Protein AF-A0A9P8BZC4-F1 (afdb_monomer_lite)

Structure (mmCIF, N/CA/C/O backbone):
data_AF-A0A9P8BZC4-F1
#
_entry.id   AF-A0A9P8BZC4-F1
#
loop_
_atom_site.group_PDB
_atom_site.id
_atom_site.type_symbol
_atom_site.label_atom_id
_atom_site.label_alt_id
_atom_site.label_comp_id
_atom_site.label_asym_id
_atom_site.label_entity_id
_atom_site.label_seq_id
_atom_site.pdbx_PDB_ins_code
_atom_site.Cartn_x
_atom_site.Cartn_y
_atom_site.Cartn_z
_atom_site.occupancy
_atom_site.B_iso_or_equiv
_atom_site.auth_seq_id
_atom_site.auth_comp_id
_atom_site.auth_asym_id
_atom_site.auth_atom_id
_atom_site.pdbx_PDB_model_num
ATOM 1 N N . LEU A 1 1 ? -25.451 2.284 -2.303 1.00 43.00 1 LEU A N 1
ATOM 2 C CA . LEU A 1 1 ? -24.173 1.862 -1.691 1.00 43.00 1 LEU A CA 1
ATOM 3 C C . LEU A 1 1 ? -23.951 0.424 -2.128 1.00 43.00 1 LEU A C 1
ATOM 5 O O . LEU A 1 1 ? -24.433 -0.474 -1.454 1.00 43.00 1 LEU A O 1
ATOM 9 N N . GLU A 1 2 ? -23.349 0.210 -3.300 1.00 38.28 2 GLU A N 1
ATOM 10 C CA . GLU A 1 2 ? -22.999 -1.143 -3.752 1.00 38.28 2 GLU A CA 1
ATOM 11 C C . GLU A 1 2 ? -21.621 -1.490 -3.193 1.00 38.28 2 GLU A C 1
ATOM 13 O O . GLU A 1 2 ? -20.622 -0.834 -3.477 1.00 38.28 2 GLU A O 1
ATOM 18 N N . VAL A 1 3 ? -21.610 -2.482 -2.309 1.00 51.62 3 VAL A N 1
ATOM 19 C CA . VAL A 1 3 ? -20.414 -3.044 -1.666 1.00 51.62 3 VAL A CA 1
ATOM 20 C C . VAL A 1 3 ? -19.814 -4.155 -2.549 1.00 51.62 3 VAL A C 1
ATOM 22 O O . VAL A 1 3 ? -18.813 -4.763 -2.183 1.00 51.62 3 VAL A O 1
ATOM 25 N N . ASP A 1 4 ? -20.391 -4.392 -3.730 1.00 50.25 4 ASP A N 1
ATOM 26 C CA . ASP A 1 4 ? -20.122 -5.560 -4.575 1.00 50.25 4 ASP A CA 1
ATOM 27 C C . ASP A 1 4 ? -18.703 -5.594 -5.167 1.00 50.25 4 ASP A C 1
ATOM 29 O O . ASP A 1 4 ? -18.172 -6.673 -5.418 1.00 50.25 4 ASP A O 1
ATOM 33 N N . ASP A 1 5 ? -18.030 -4.444 -5.282 1.00 54.56 5 ASP A N 1
ATOM 34 C CA . ASP A 1 5 ? -16.631 -4.376 -5.736 1.00 54.56 5 ASP A CA 1
ATOM 35 C C . ASP A 1 5 ? -15.599 -4.658 -4.628 1.00 54.56 5 ASP A C 1
ATOM 37 O O . ASP A 1 5 ? -14.392 -4.719 -4.879 1.00 54.56 5 ASP A O 1
ATOM 41 N N . VAL A 1 6 ? -16.033 -4.828 -3.375 1.00 61.38 6 VAL A N 1
ATOM 42 C CA . VAL A 1 6 ? -15.134 -5.152 -2.264 1.00 61.38 6 VAL A CA 1
ATOM 43 C C . VAL A 1 6 ? -15.095 -6.662 -2.093 1.00 61.38 6 VAL A C 1
ATOM 45 O O . VAL A 1 6 ? -16.069 -7.280 -1.666 1.00 61.38 6 VAL A O 1
ATOM 48 N N . LYS A 1 7 ? -13.931 -7.272 -2.351 1.00 72.81 7 LYS A N 1
ATOM 49 C CA . LYS A 1 7 ? -13.713 -8.698 -2.065 1.00 72.81 7 LYS A CA 1
ATOM 50 C C . LYS A 1 7 ? -14.179 -9.007 -0.640 1.00 72.81 7 LYS A C 1
ATOM 52 O O . LYS A 1 7 ? -13.721 -8.373 0.313 1.00 72.81 7 LYS A O 1
ATOM 57 N N . HIS A 1 8 ? -15.040 -10.014 -0.482 1.00 76.25 8 HIS A N 1
ATOM 58 C CA . HIS A 1 8 ? -15.588 -10.412 0.824 1.00 76.25 8 HIS A CA 1
ATOM 59 C C . HIS A 1 8 ? -14.500 -10.639 1.889 1.00 76.25 8 HIS A C 1
ATOM 61 O O . HIS A 1 8 ? -14.710 -10.361 3.070 1.00 76.25 8 HIS A O 1
ATOM 67 N N . SER A 1 9 ? -13.313 -11.093 1.474 1.00 79.19 9 SER A N 1
ATOM 68 C CA . SER A 1 9 ? -12.156 -11.254 2.355 1.00 79.19 9 SER A CA 1
ATOM 69 C C . SER A 1 9 ? -11.677 -9.927 2.959 1.00 79.19 9 SER A C 1
ATOM 71 O O . SER A 1 9 ? -11.405 -9.872 4.157 1.00 79.19 9 SER A O 1
ATOM 73 N N . THR A 1 10 ? -11.643 -8.8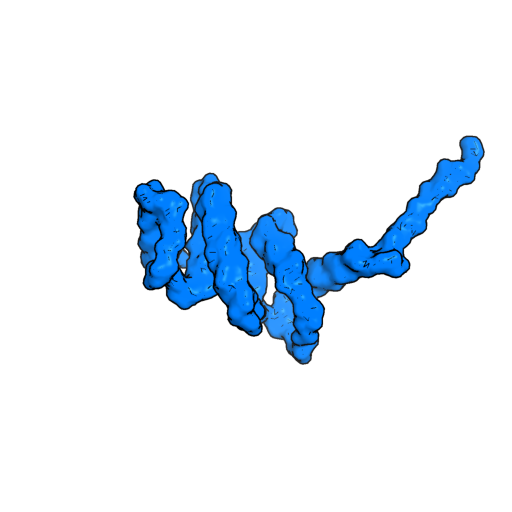50 2.170 1.00 84.88 10 THR A N 1
ATOM 74 C CA . THR A 1 10 ? -11.198 -7.512 2.587 1.00 84.88 10 THR A CA 1
ATOM 75 C C . THR A 1 10 ? -12.171 -6.907 3.593 1.00 84.88 10 THR A C 1
ATOM 77 O O . THR A 1 10 ? -11.758 -6.385 4.630 1.00 84.88 10 THR A O 1
ATOM 80 N N . PHE A 1 11 ? -13.475 -7.048 3.338 1.00 85.25 11 PHE A N 1
ATOM 81 C CA . PHE A 1 11 ? -14.504 -6.604 4.278 1.00 85.25 11 PHE A CA 1
ATOM 82 C C . PHE A 1 11 ? -14.442 -7.384 5.601 1.00 85.25 11 PHE A C 1
ATOM 84 O O . PHE A 1 11 ? -14.555 -6.801 6.678 1.00 85.25 11 PHE A O 1
ATOM 91 N N . GLY A 1 12 ? -14.167 -8.692 5.550 1.00 85.62 12 GLY A N 1
ATOM 92 C CA . GLY A 1 12 ? -13.953 -9.502 6.751 1.00 85.62 12 GLY A CA 1
ATOM 93 C C . GLY A 1 12 ? -12.778 -9.018 7.612 1.00 85.62 12 GLY A C 1
ATOM 94 O O . GLY A 1 12 ? -12.870 -9.020 8.842 1.00 85.62 12 GLY A O 1
ATOM 95 N N . VAL A 1 13 ? -11.688 -8.558 6.988 1.00 86.25 13 VAL A N 1
ATOM 96 C CA . VAL A 1 13 ? -10.547 -7.953 7.698 1.00 86.25 13 VAL A CA 1
ATOM 97 C C . VAL A 1 13 ? -10.937 -6.617 8.329 1.00 86.25 13 VAL A C 1
ATOM 99 O O . VAL A 1 13 ? -10.590 -6.383 9.486 1.00 86.25 13 VAL A O 1
ATOM 102 N N . PHE A 1 14 ? -11.698 -5.783 7.615 1.00 87.75 14 PHE A N 1
ATOM 103 C CA . PHE A 1 14 ? -12.218 -4.516 8.134 1.00 87.75 14 PHE A CA 1
ATOM 104 C C . PHE A 1 14 ? -13.074 -4.719 9.389 1.00 87.75 14 PHE A C 1
ATOM 106 O O . PHE A 1 14 ? -12.797 -4.124 10.430 1.00 87.75 14 PHE A O 1
ATOM 113 N N . VAL A 1 15 ? -14.058 -5.623 9.329 1.00 87.88 15 VAL A N 1
ATOM 114 C CA . VAL A 1 15 ? -14.922 -5.939 10.476 1.00 87.88 15 VAL A CA 1
ATOM 115 C C . VAL A 1 15 ? -14.102 -6.491 11.637 1.00 87.88 15 VAL A C 1
ATOM 117 O O . VAL A 1 15 ? -14.262 -6.045 12.768 1.00 87.88 15 VAL A O 1
ATOM 120 N N . ASN A 1 16 ? -13.178 -7.419 11.378 1.00 87.44 16 ASN A N 1
ATOM 121 C CA . ASN A 1 16 ? -12.302 -7.940 12.423 1.00 87.44 16 ASN A CA 1
ATOM 122 C C . ASN A 1 16 ? -11.493 -6.823 13.094 1.00 87.44 16 ASN A C 1
ATOM 124 O O . ASN A 1 16 ? -11.411 -6.788 14.318 1.00 87.44 16 ASN A O 1
ATOM 128 N N . TRP A 1 17 ? -10.925 -5.911 12.303 1.00 90.88 17 TRP A N 1
ATOM 129 C CA . TRP A 1 17 ? -10.177 -4.776 12.826 1.00 90.88 17 TRP A CA 1
ATOM 130 C C . TRP A 1 17 ? -11.053 -3.833 13.657 1.00 90.88 17 TRP A C 1
ATOM 132 O O . TRP A 1 17 ? -10.583 -3.364 14.684 1.00 90.88 17 TRP A O 1
ATOM 142 N N . LEU A 1 18 ? -12.324 -3.603 13.306 1.00 87.81 18 LEU A N 1
ATOM 143 C CA . LEU A 1 18 ? -13.216 -2.789 14.146 1.00 87.81 18 LEU A CA 1
ATOM 144 C C . LEU A 1 18 ? -13.300 -3.332 15.579 1.00 87.81 18 LEU A C 1
ATOM 146 O O . LEU A 1 18 ? -13.244 -2.556 16.533 1.00 87.81 18 LEU A O 1
ATOM 150 N N . TYR A 1 19 ? -13.361 -4.656 15.729 1.00 89.25 19 TYR A N 1
ATOM 151 C CA . TYR A 1 19 ? -13.448 -5.305 17.036 1.00 89.25 19 TYR A CA 1
ATOM 152 C C . TYR A 1 19 ? -12.104 -5.438 17.757 1.00 89.25 19 TYR A C 1
ATOM 154 O O . TYR A 1 19 ? -12.058 -5.313 18.978 1.00 89.25 19 TYR A O 1
ATOM 162 N N . THR A 1 20 ? -11.014 -5.720 17.041 1.00 89.06 20 THR A N 1
ATOM 163 C CA . THR A 1 20 ? -9.715 -6.029 17.667 1.00 89.06 20 THR A CA 1
ATOM 164 C C . THR A 1 20 ? -8.732 -4.866 17.655 1.00 89.06 20 THR A C 1
ATOM 166 O O . THR A 1 20 ? -7.717 -4.923 18.343 1.00 89.06 20 THR A O 1
ATOM 169 N N . GLN A 1 21 ? -8.986 -3.851 16.828 1.00 89.44 21 GLN A N 1
ATOM 170 C CA . GLN A 1 21 ? -8.051 -2.784 16.463 1.00 89.44 21 GLN A CA 1
ATOM 171 C C . GLN A 1 21 ? -6.703 -3.316 15.938 1.00 89.44 21 GLN A C 1
ATOM 173 O O . GLN A 1 21 ? -5.679 -2.636 15.991 1.00 89.44 21 GLN A O 1
ATOM 178 N N . GLN A 1 22 ? -6.686 -4.549 15.416 1.00 85.00 22 GLN A N 1
ATOM 179 C CA . GLN A 1 22 ? -5.484 -5.236 14.946 1.00 85.00 22 GLN A CA 1
ATOM 180 C C . GLN A 1 22 ? -5.734 -5.975 13.630 1.00 85.00 22 GLN A C 1
ATOM 182 O O . GLN A 1 22 ? -6.716 -6.709 13.483 1.00 85.00 22 GLN A O 1
ATOM 187 N N . ILE A 1 23 ? -4.797 -5.838 12.687 1.00 83.56 23 ILE A N 1
ATOM 188 C CA . ILE A 1 23 ? -4.749 -6.674 11.484 1.00 83.56 23 ILE A CA 1
ATOM 189 C C . ILE A 1 23 ? -4.059 -7.989 11.858 1.00 83.56 23 ILE A C 1
ATOM 191 O O . ILE A 1 23 ? -2.860 -8.027 12.130 1.00 83.56 23 ILE A O 1
ATOM 195 N N . VAL A 1 24 ? -4.834 -9.073 11.915 1.00 78.44 24 VAL A N 1
ATOM 196 C CA . VAL A 1 24 ? -4.344 -10.388 12.349 1.00 78.44 24 VAL A CA 1
ATOM 197 C C . VAL A 1 24 ? -3.628 -11.092 11.194 1.00 78.44 24 VAL A C 1
ATOM 199 O O . VAL A 1 24 ? -4.232 -11.382 10.156 1.00 78.44 24 VAL A O 1
ATOM 202 N N . ALA A 1 25 ? -2.343 -11.402 11.393 1.00 62.16 25 ALA A N 1
ATOM 203 C CA . ALA A 1 25 ? -1.551 -12.203 10.463 1.00 62.16 25 ALA A CA 1
ATOM 204 C C . ALA A 1 25 ? -2.210 -13.582 10.266 1.00 62.16 25 ALA A C 1
ATOM 206 O O . ALA A 1 25 ? -2.535 -14.262 11.235 1.00 62.16 25 ALA A O 1
ATOM 207 N N . GLY A 1 26 ? -2.464 -13.968 9.013 1.00 63.69 26 GLY A N 1
ATOM 208 C CA . GLY A 1 26 ? -3.193 -15.193 8.654 1.00 63.69 26 GLY A CA 1
ATOM 209 C C . GLY A 1 26 ? -4.618 -14.966 8.133 1.00 63.69 26 GLY A C 1
ATOM 210 O O . GLY A 1 26 ? -5.101 -15.778 7.351 1.00 63.69 26 GLY A O 1
ATOM 211 N N . LYS A 1 27 ? -5.267 -13.836 8.462 1.00 64.88 27 LYS A N 1
ATOM 212 C CA . LYS A 1 27 ? -6.510 -13.402 7.780 1.00 64.88 27 LYS A CA 1
ATOM 213 C C . LYS A 1 27 ? -6.240 -12.615 6.496 1.00 64.88 27 LYS A C 1
ATOM 215 O O . LYS A 1 27 ? -7.138 -12.438 5.678 1.00 64.88 27 LYS A O 1
ATOM 220 N N . VAL A 1 28 ? -5.000 -12.159 6.317 1.00 69.31 28 VAL A N 1
ATOM 221 C CA . VAL A 1 28 ? -4.568 -11.404 5.143 1.00 69.31 28 VAL A CA 1
ATOM 222 C C . VAL A 1 28 ? -3.590 -12.233 4.318 1.00 69.31 28 VAL A C 1
ATOM 224 O O . VAL A 1 28 ? -2.471 -12.501 4.744 1.00 69.31 28 VAL A O 1
ATOM 227 N N . SER A 1 29 ? -4.021 -12.636 3.126 1.00 67.81 29 SER A N 1
ATOM 228 C CA . SER A 1 29 ? -3.300 -13.517 2.195 1.00 67.81 29 SER A CA 1
ATOM 229 C C . SER A 1 29 ? -2.180 -12.835 1.390 1.00 67.81 29 SER A C 1
ATOM 231 O O . SER A 1 29 ? -1.869 -13.270 0.285 1.00 67.81 29 SER A O 1
ATOM 233 N N . GLY A 1 30 ? -1.580 -11.761 1.910 1.00 74.38 30 GLY A N 1
ATOM 234 C CA . GLY A 1 30 ? -0.448 -11.074 1.280 1.00 74.38 30 GLY A CA 1
ATOM 235 C C . GLY A 1 30 ? -0.684 -9.597 0.955 1.00 74.38 30 GLY A C 1
ATOM 236 O O . GLY A 1 30 ? -1.660 -8.980 1.379 1.00 74.38 30 GLY A O 1
ATOM 237 N N . ARG A 1 31 ? 0.258 -9.020 0.202 1.00 76.56 31 ARG A N 1
ATOM 238 C CA . ARG A 1 31 ? 0.384 -7.571 -0.044 1.00 76.56 31 ARG A CA 1
ATOM 239 C C . ARG A 1 31 ? -0.810 -6.971 -0.784 1.00 76.56 31 ARG A C 1
ATOM 241 O O . ARG A 1 31 ? -1.287 -5.915 -0.389 1.00 76.56 31 ARG A O 1
ATOM 248 N N . SER A 1 32 ? -1.305 -7.647 -1.822 1.00 77.00 32 SER A N 1
ATOM 249 C CA . SER A 1 32 ? -2.487 -7.207 -2.580 1.00 77.00 32 SER A CA 1
ATOM 250 C C . SER A 1 32 ? -3.710 -7.075 -1.679 1.00 77.00 32 SER A C 1
ATOM 252 O O . SER A 1 32 ? -4.420 -6.082 -1.744 1.00 77.00 32 SER A O 1
ATOM 254 N N . HIS A 1 33 ? -3.898 -8.019 -0.759 1.00 82.75 33 HIS A N 1
ATOM 255 C CA . HIS A 1 33 ? -5.003 -7.976 0.188 1.00 82.75 33 HIS A CA 1
ATOM 256 C C . HIS A 1 33 ? -4.832 -6.844 1.223 1.00 82.75 33 HIS A C 1
ATOM 258 O O . HIS A 1 33 ? -5.814 -6.205 1.581 1.00 82.75 33 HIS A O 1
ATOM 264 N N . LEU A 1 34 ? -3.605 -6.516 1.655 1.00 85.75 34 LEU A N 1
ATOM 265 C CA . LEU A 1 34 ? -3.363 -5.323 2.485 1.00 85.75 34 LEU A CA 1
ATOM 266 C C . LEU A 1 34 ? -3.600 -4.006 1.732 1.00 85.75 34 LEU A C 1
ATOM 268 O O . LEU A 1 34 ? -4.097 -3.057 2.332 1.00 85.75 34 LEU A O 1
ATOM 272 N N . MET A 1 35 ? -3.269 -3.945 0.440 1.00 84.25 35 MET A N 1
ATOM 273 C CA . MET A 1 35 ? -3.592 -2.792 -0.408 1.00 84.25 35 MET A CA 1
ATOM 274 C C . MET A 1 35 ? -5.106 -2.632 -0.558 1.00 84.25 35 MET A C 1
ATOM 276 O O . MET A 1 35 ? -5.611 -1.529 -0.376 1.00 84.25 35 MET A O 1
ATOM 280 N N . ASP A 1 36 ? -5.838 -3.728 -0.776 1.00 86.06 36 ASP A N 1
ATOM 281 C CA . ASP A 1 36 ? -7.304 -3.711 -0.807 1.00 86.06 36 ASP A CA 1
ATOM 282 C C . ASP A 1 36 ? -7.880 -3.190 0.529 1.00 86.06 36 ASP A C 1
ATOM 284 O O . ASP A 1 36 ? -8.809 -2.385 0.531 1.00 86.06 36 ASP A O 1
ATOM 288 N N . VAL A 1 37 ? -7.310 -3.597 1.674 1.00 88.62 37 VAL A N 1
ATOM 289 C CA . VAL A 1 37 ? -7.710 -3.098 3.008 1.00 88.62 37 VAL A CA 1
ATOM 290 C C . VAL A 1 37 ? -7.403 -1.610 3.166 1.00 88.62 37 VAL A C 1
ATOM 292 O O . VAL A 1 37 ? -8.227 -0.878 3.711 1.00 88.62 37 VAL A O 1
ATOM 295 N N . TRP A 1 38 ? -6.247 -1.148 2.684 1.00 89.94 38 TRP A N 1
ATOM 296 C CA . TRP A 1 38 ? -5.890 0.270 2.711 1.00 89.94 38 TRP A CA 1
ATOM 297 C C . TRP A 1 38 ? -6.862 1.108 1.871 1.00 89.94 38 TRP A C 1
ATOM 299 O O . TRP A 1 38 ? -7.373 2.113 2.358 1.00 89.94 38 TRP A O 1
ATOM 309 N N . LEU A 1 39 ? -7.173 0.668 0.645 1.00 86.25 39 LEU A N 1
ATOM 310 C CA . LEU A 1 39 ? -8.126 1.341 -0.247 1.00 86.25 39 LEU A CA 1
ATOM 311 C C . LEU A 1 39 ? -9.536 1.366 0.351 1.00 86.25 39 LEU A C 1
ATOM 313 O O . LEU A 1 39 ? -10.239 2.370 0.261 1.00 86.25 39 LEU A O 1
ATOM 317 N N . LEU A 1 40 ? -9.950 0.279 1.005 1.00 87.88 40 LEU A N 1
ATOM 318 C CA . LEU A 1 40 ? -11.221 0.229 1.720 1.00 87.88 40 LEU A CA 1
ATOM 319 C C . LEU A 1 40 ? -11.251 1.238 2.877 1.00 87.88 40 LEU A C 1
ATOM 321 O O . LEU A 1 40 ? -12.235 1.953 3.049 1.00 87.88 40 LEU A O 1
ATOM 325 N N . ALA A 1 41 ? -10.167 1.323 3.648 1.00 88.19 41 ALA A N 1
ATOM 326 C CA . ALA A 1 41 ? -10.037 2.277 4.743 1.00 88.19 41 ALA A CA 1
ATOM 327 C C . ALA A 1 41 ? -10.060 3.733 4.257 1.00 88.19 41 ALA A C 1
ATOM 329 O O . ALA A 1 41 ? -10.650 4.576 4.929 1.00 88.19 41 ALA A O 1
ATOM 330 N N . ASP A 1 42 ? -9.476 4.014 3.090 1.00 86.94 42 ASP A N 1
ATOM 331 C CA . ASP A 1 42 ? -9.545 5.325 2.435 1.00 86.94 42 ASP A CA 1
ATOM 332 C C . ASP A 1 42 ? -10.990 5.699 2.080 1.00 86.94 42 ASP A C 1
ATOM 334 O O . ASP A 1 42 ? -11.485 6.751 2.482 1.00 86.94 42 ASP A O 1
ATOM 338 N N . ARG A 1 43 ? -11.721 4.776 1.436 1.00 84.75 43 ARG A N 1
ATOM 339 C CA . ARG A 1 43 ? -13.138 4.964 1.070 1.00 84.75 43 ARG A CA 1
ATOM 340 C C . ARG A 1 43 ? -14.037 5.242 2.275 1.00 84.75 43 ARG A C 1
ATOM 342 O O . ARG A 1 43 ? -14.972 6.030 2.169 1.00 84.75 43 ARG A O 1
ATOM 349 N N . PHE A 1 44 ? -13.767 4.599 3.411 1.00 85.69 44 PHE A N 1
ATOM 350 C CA . PHE A 1 44 ? -14.515 4.805 4.655 1.00 85.69 44 PHE A CA 1
ATOM 351 C C . PHE A 1 44 ? -13.942 5.910 5.551 1.00 85.69 44 PHE A C 1
ATOM 353 O O . PHE A 1 44 ? -14.465 6.119 6.644 1.00 85.69 44 PHE A O 1
ATOM 360 N N . MET A 1 45 ? -12.895 6.616 5.110 1.00 87.56 45 MET A N 1
ATOM 361 C CA . MET A 1 45 ? -12.219 7.663 5.879 1.00 87.56 45 MET A CA 1
ATOM 362 C C . MET A 1 45 ? -11.799 7.183 7.277 1.00 87.56 45 MET A C 1
ATOM 364 O O . MET A 1 45 ? -12.119 7.806 8.290 1.00 87.56 45 MET A O 1
ATOM 368 N N . VAL A 1 46 ? -11.076 6.058 7.341 1.00 91.00 46 VAL A N 1
ATOM 369 C CA . VAL A 1 46 ? -10.575 5.452 8.588 1.00 91.00 46 VAL A CA 1
ATOM 370 C C . VAL A 1 46 ? -9.036 5.500 8.633 1.00 91.00 46 VAL A C 1
ATOM 372 O O . VAL A 1 46 ? -8.374 4.496 8.343 1.00 91.00 46 VAL A O 1
ATOM 375 N N . PRO A 1 47 ? -8.427 6.637 9.039 1.00 88.38 47 PRO A N 1
ATOM 376 C CA . PRO A 1 47 ? -6.972 6.819 9.001 1.00 88.38 47 PRO A CA 1
ATOM 377 C C . PRO A 1 47 ? -6.186 5.819 9.855 1.00 88.38 47 PRO A C 1
ATOM 379 O O . PRO A 1 47 ? -5.089 5.397 9.496 1.00 88.38 47 PRO A O 1
ATOM 382 N N . SER A 1 48 ? -6.737 5.398 10.996 1.00 90.81 48 SER A N 1
ATOM 383 C CA . SER A 1 48 ? -6.082 4.426 11.879 1.00 90.81 48 SER A CA 1
ATOM 384 C C . SER A 1 48 ? -5.926 3.053 11.222 1.00 90.81 48 SER A C 1
ATOM 386 O O . SER A 1 48 ? -4.903 2.395 11.419 1.00 90.81 48 SER A O 1
ATOM 388 N N . LEU A 1 49 ? -6.885 2.644 10.387 1.00 89.44 49 LEU A N 1
ATOM 389 C CA . LEU A 1 49 ? -6.788 1.407 9.619 1.00 89.44 49 LEU A CA 1
ATOM 390 C C . LEU A 1 49 ? -5.830 1.548 8.430 1.00 89.44 49 LEU A C 1
ATOM 392 O O . LEU A 1 49 ? -5.057 0.625 8.180 1.00 89.44 49 LEU A O 1
ATOM 396 N N . GLN A 1 50 ? -5.813 2.697 7.746 1.00 89.75 50 GLN A N 1
ATOM 397 C CA . GLN A 1 50 ? -4.805 2.982 6.714 1.00 89.75 50 GLN A CA 1
ATOM 398 C C . GLN A 1 50 ? -3.386 2.837 7.283 1.00 89.75 50 GLN A C 1
ATOM 400 O O . GLN A 1 50 ? -2.549 2.138 6.711 1.00 89.75 50 GLN A O 1
ATOM 405 N N . ASN A 1 51 ? -3.139 3.416 8.460 1.00 89.31 51 ASN A N 1
ATOM 406 C CA . ASN A 1 51 ? -1.854 3.304 9.148 1.00 89.31 51 ASN A CA 1
ATOM 407 C C . ASN A 1 51 ? -1.540 1.858 9.554 1.00 89.31 51 ASN A C 1
ATOM 409 O O . ASN A 1 51 ? -0.422 1.389 9.347 1.00 89.31 51 ASN A O 1
ATOM 413 N N . ALA A 1 52 ? -2.519 1.116 10.082 1.00 89.50 52 ALA A N 1
ATOM 414 C CA . ALA A 1 52 ? -2.331 -0.292 10.428 1.00 89.50 52 ALA A CA 1
ATOM 415 C C . ALA A 1 52 ? -2.002 -1.159 9.197 1.00 89.50 52 ALA A C 1
ATOM 417 O O . ALA A 1 52 ? -1.159 -2.060 9.279 1.00 89.50 52 ALA A O 1
ATOM 418 N N . ALA A 1 53 ? -2.632 -0.877 8.052 1.00 89.69 53 ALA A N 1
ATOM 419 C CA . ALA A 1 53 ? -2.356 -1.550 6.788 1.00 89.69 53 ALA A CA 1
ATOM 420 C C . ALA A 1 53 ? -0.942 -1.235 6.277 1.00 89.69 53 ALA A C 1
ATOM 422 O O . ALA A 1 53 ? -0.235 -2.163 5.890 1.00 89.69 53 ALA A O 1
ATOM 423 N N . LEU A 1 54 ? -0.489 0.022 6.365 1.00 87.00 54 LEU A N 1
ATOM 424 C CA . LEU A 1 54 ? 0.885 0.415 6.023 1.00 87.00 54 LEU A CA 1
ATOM 425 C C . LEU A 1 54 ? 1.925 -0.266 6.919 1.00 87.00 54 LEU A C 1
ATOM 427 O O . LEU A 1 54 ? 2.875 -0.848 6.409 1.00 87.00 54 LEU A O 1
ATOM 431 N N . VAL A 1 55 ? 1.719 -0.287 8.240 1.00 87.19 55 VAL A N 1
ATOM 432 C CA . VAL A 1 55 ? 2.612 -1.000 9.176 1.00 87.19 55 VAL A CA 1
ATOM 433 C C . VAL A 1 55 ? 2.679 -2.494 8.848 1.00 87.19 55 VAL A C 1
ATOM 435 O O . VAL A 1 55 ? 3.732 -3.122 8.949 1.00 87.19 55 VAL A O 1
ATOM 438 N N . SER A 1 56 ? 1.554 -3.084 8.447 1.00 86.00 56 SER A N 1
ATOM 439 C CA . SER A 1 56 ? 1.508 -4.492 8.047 1.00 86.00 56 SER A CA 1
ATOM 440 C C . SER A 1 56 ? 2.197 -4.730 6.700 1.00 86.00 56 SER A C 1
ATOM 442 O O . SER A 1 56 ? 2.856 -5.755 6.537 1.00 86.00 56 SER A O 1
ATOM 444 N N . LEU A 1 57 ? 2.081 -3.791 5.753 1.00 83.31 57 LEU A N 1
ATOM 445 C CA . LEU A 1 57 ? 2.783 -3.829 4.468 1.00 83.31 57 LEU A CA 1
ATOM 446 C C . LEU A 1 57 ? 4.294 -3.757 4.677 1.00 83.31 57 LEU A C 1
ATOM 448 O O . LEU A 1 57 ? 5.013 -4.581 4.121 1.00 83.31 57 LEU A O 1
ATOM 452 N N . ASP A 1 58 ? 4.757 -2.851 5.534 1.00 81.00 58 ASP A N 1
ATOM 453 C CA . ASP A 1 58 ? 6.172 -2.664 5.858 1.00 81.00 58 ASP A CA 1
ATOM 454 C C . ASP A 1 58 ? 6.821 -3.951 6.392 1.00 81.00 58 ASP A C 1
ATOM 456 O O . ASP A 1 58 ? 7.874 -4.388 5.921 1.00 81.00 58 ASP A O 1
ATOM 460 N N . ARG A 1 59 ? 6.110 -4.647 7.290 1.00 79.12 59 ARG A N 1
ATOM 461 C CA . ARG A 1 59 ? 6.522 -5.955 7.825 1.00 79.12 59 ARG A CA 1
ATOM 462 C C . ARG A 1 59 ? 6.601 -7.055 6.763 1.00 79.12 59 ARG A C 1
ATOM 464 O O . ARG A 1 59 ? 7.366 -8.000 6.934 1.00 79.12 59 ARG A O 1
ATOM 471 N N . LEU A 1 60 ? 5.805 -6.975 5.693 1.00 74.38 60 LEU A N 1
ATOM 472 C CA . LEU A 1 60 ? 5.874 -7.929 4.579 1.00 74.38 60 LEU A CA 1
ATOM 473 C C . LEU A 1 60 ? 6.976 -7.569 3.576 1.00 74.38 60 LEU A C 1
ATOM 475 O O . LEU A 1 60 ? 7.598 -8.465 3.009 1.00 74.38 60 LEU A O 1
ATOM 479 N N . LEU A 1 61 ? 7.241 -6.278 3.366 1.00 67.69 61 LEU A N 1
ATOM 480 C CA . LEU A 1 61 ? 8.263 -5.794 2.432 1.00 67.69 61 LEU A CA 1
ATOM 481 C C . LEU A 1 61 ? 9.695 -6.063 2.913 1.00 67.69 61 LEU A C 1
ATOM 483 O O . LEU A 1 61 ? 10.621 -6.058 2.105 1.00 67.69 61 LEU A O 1
ATOM 487 N N . THR A 1 62 ? 9.888 -6.398 4.192 1.00 62.53 62 THR A N 1
ATOM 488 C CA . THR A 1 62 ? 11.190 -6.840 4.721 1.00 62.53 62 THR A CA 1
ATOM 489 C C . THR A 1 62 ? 11.708 -8.119 4.029 1.00 62.53 62 THR A C 1
ATOM 491 O O . THR A 1 62 ? 12.909 -8.387 4.044 1.00 62.53 62 THR A O 1
ATOM 494 N N . TYR A 1 63 ? 10.835 -8.883 3.356 1.00 54.62 63 TYR A N 1
ATOM 495 C CA . TYR A 1 63 ? 11.161 -10.109 2.619 1.00 54.62 63 TYR A CA 1
ATOM 496 C C . TYR A 1 63 ? 11.149 -9.905 1.091 1.00 54.62 63 TYR A C 1
ATOM 498 O O . TYR A 1 63 ? 10.275 -10.431 0.419 1.00 54.62 63 TYR A O 1
ATOM 506 N N . ARG A 1 64 ? 12.124 -9.152 0.553 1.00 53.19 64 ARG A N 1
ATOM 507 C CA . ARG A 1 64 ? 12.642 -9.112 -0.850 1.00 53.19 64 ARG A CA 1
ATOM 508 C C . ARG A 1 64 ? 11.691 -9.126 -2.070 1.00 53.19 64 ARG A C 1
ATOM 510 O O . ARG A 1 64 ? 12.185 -9.035 -3.192 1.00 53.19 64 ARG A O 1
ATOM 517 N N . ASP A 1 65 ? 10.378 -9.158 -1.908 1.00 60.31 65 ASP A N 1
ATOM 518 C CA . ASP A 1 65 ? 9.417 -9.108 -3.003 1.00 60.31 65 ASP A CA 1
ATOM 519 C C . ASP A 1 65 ? 8.802 -7.708 -3.083 1.00 60.31 65 ASP A C 1
ATOM 521 O O . A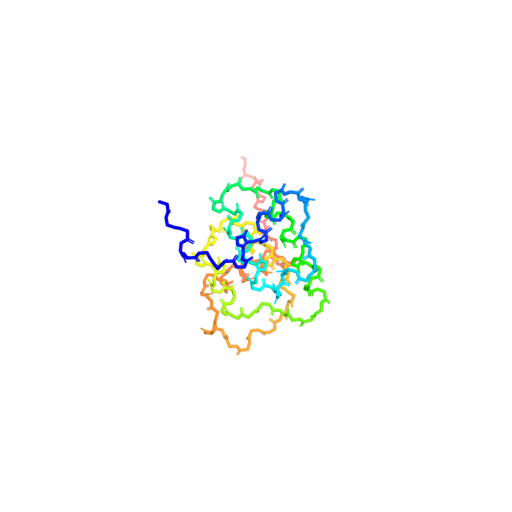SP A 1 65 ? 7.925 -7.325 -2.304 1.00 60.31 65 ASP A O 1
ATOM 525 N N . TRP A 1 66 ? 9.263 -6.936 -4.068 1.00 70.00 66 TRP A N 1
ATOM 526 C CA . TRP A 1 66 ? 8.735 -5.608 -4.399 1.00 70.00 66 TRP A CA 1
ATOM 527 C C . TRP A 1 66 ? 7.364 -5.682 -5.076 1.00 70.00 66 TRP A C 1
ATOM 529 O O . TRP A 1 66 ? 6.957 -6.733 -5.583 1.00 70.00 66 TRP A O 1
ATOM 539 N N . PHE A 1 67 ? 6.638 -4.562 -5.059 1.00 75.75 67 PHE A N 1
ATOM 540 C CA . PHE A 1 67 ? 5.351 -4.415 -5.739 1.00 75.75 67 PHE A CA 1
ATOM 541 C C . PHE A 1 67 ? 5.466 -4.797 -7.221 1.00 75.75 67 PHE A C 1
ATOM 543 O O . PHE A 1 67 ? 6.434 -4.440 -7.893 1.00 75.75 67 PHE A O 1
ATOM 550 N N . THR A 1 68 ? 4.484 -5.551 -7.719 1.00 81.62 68 THR A N 1
ATOM 551 C CA . THR A 1 68 ? 4.375 -5.864 -9.148 1.00 81.62 68 THR A CA 1
ATOM 552 C C . THR A 1 68 ? 3.865 -4.639 -9.912 1.00 81.62 68 THR A C 1
ATOM 554 O O . THR A 1 68 ? 3.174 -3.809 -9.313 1.00 81.62 68 THR A O 1
ATOM 557 N N . PRO A 1 69 ? 4.118 -4.531 -11.228 1.00 84.12 69 PRO A N 1
ATOM 558 C CA . PRO A 1 69 ? 3.606 -3.408 -12.013 1.00 84.12 69 PRO A CA 1
ATOM 559 C C . PRO A 1 69 ? 2.076 -3.281 -11.937 1.00 84.12 69 PRO A C 1
ATOM 561 O O . PRO A 1 69 ? 1.555 -2.189 -11.737 1.00 84.12 69 PRO A O 1
ATOM 564 N N . ALA A 1 70 ? 1.354 -4.408 -11.931 1.00 82.31 70 ALA A N 1
ATOM 565 C CA . ALA A 1 70 ? -0.099 -4.430 -11.742 1.00 82.31 70 ALA A CA 1
ATOM 566 C C . ALA A 1 70 ? -0.553 -3.863 -10.380 1.00 82.31 70 ALA A C 1
ATOM 568 O O . ALA A 1 70 ? -1.573 -3.186 -10.299 1.00 82.31 70 ALA A O 1
ATOM 569 N N . ALA A 1 71 ? 0.199 -4.110 -9.301 1.00 80.38 71 ALA A N 1
ATOM 570 C CA . ALA A 1 71 ? -0.115 -3.528 -7.997 1.00 80.38 71 ALA A CA 1
ATOM 571 C C . ALA A 1 71 ? 0.122 -2.009 -7.987 1.00 80.38 71 ALA A C 1
ATOM 573 O O . ALA A 1 71 ? -0.667 -1.266 -7.412 1.00 80.38 71 ALA A O 1
ATOM 574 N N . ILE A 1 72 ? 1.179 -1.547 -8.657 1.00 85.62 72 ILE A N 1
ATOM 575 C CA . ILE A 1 72 ? 1.485 -0.118 -8.800 1.00 85.62 72 ILE A CA 1
ATOM 576 C C . ILE A 1 72 ? 0.407 0.578 -9.636 1.00 85.62 72 ILE A C 1
ATOM 578 O O . ILE A 1 72 ? -0.052 1.650 -9.251 1.00 85.62 72 ILE A O 1
ATOM 582 N N . GLN A 1 73 ? -0.056 -0.055 -10.718 1.00 87.62 73 GLN A N 1
ATOM 583 C CA . GLN A 1 73 ? -1.189 0.416 -11.516 1.00 87.62 73 GLN A CA 1
ATOM 584 C C . GLN A 1 73 ? -2.428 0.633 -10.643 1.00 87.62 73 GLN A C 1
ATOM 586 O O . GLN A 1 73 ? -2.974 1.732 -10.628 1.00 87.62 73 GLN A O 1
ATOM 591 N N . LEU A 1 74 ? -2.808 -0.361 -9.834 1.00 82.56 74 LEU A N 1
ATOM 592 C CA . LEU A 1 74 ? -3.962 -0.243 -8.939 1.00 82.56 74 LEU A CA 1
ATOM 593 C C . LEU A 1 74 ? -3.822 0.914 -7.942 1.00 82.56 74 LEU A C 1
ATOM 595 O O . LEU A 1 74 ? -4.793 1.632 -7.709 1.00 82.56 74 LEU A O 1
ATOM 599 N N . ILE A 1 75 ? -2.630 1.125 -7.377 1.00 84.38 75 ILE A N 1
ATOM 600 C CA . ILE A 1 75 ? -2.364 2.254 -6.472 1.00 84.38 75 ILE A CA 1
ATOM 601 C C . ILE A 1 75 ? -2.574 3.584 -7.206 1.00 84.38 75 ILE A C 1
ATOM 603 O O . ILE A 1 75 ? -3.271 4.459 -6.702 1.00 84.38 75 ILE A O 1
ATOM 607 N N . TYR A 1 76 ? -2.006 3.733 -8.403 1.00 87.31 76 TYR A N 1
ATOM 608 C CA . TYR A 1 76 ? -2.099 4.971 -9.180 1.00 87.31 76 TYR A CA 1
ATOM 609 C C . TYR A 1 76 ? -3.496 5.237 -9.753 1.00 87.31 76 TYR A C 1
ATOM 611 O O . TYR A 1 76 ? -3.858 6.391 -9.961 1.00 87.31 76 TYR A O 1
ATOM 619 N N . GLU A 1 77 ? -4.302 4.207 -9.976 1.00 85.06 77 GLU A N 1
ATOM 620 C CA . GLU A 1 77 ? -5.694 4.371 -10.4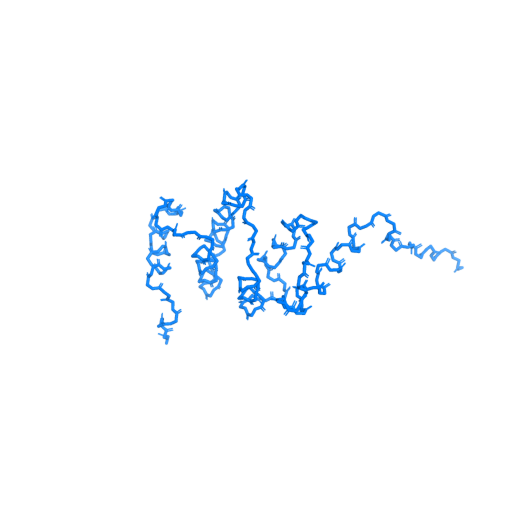00 1.00 85.06 77 GLU A CA 1
ATOM 621 C C . GLU A 1 77 ? -6.627 4.729 -9.238 1.00 85.06 77 GLU A C 1
ATOM 623 O O . GLU A 1 77 ? -7.616 5.428 -9.447 1.00 85.06 77 GLU A O 1
ATOM 628 N N . ASN A 1 78 ? -6.327 4.266 -8.019 1.00 78.81 78 ASN A N 1
ATOM 629 C CA . ASN A 1 78 ? -7.271 4.326 -6.897 1.00 78.81 78 ASN A CA 1
ATOM 630 C C . ASN A 1 78 ? -6.857 5.250 -5.749 1.00 78.81 78 ASN A C 1
ATOM 632 O O . ASN A 1 78 ? -7.656 5.462 -4.841 1.00 78.81 78 ASN A O 1
ATOM 636 N N . SER A 1 79 ? -5.645 5.800 -5.750 1.00 76.50 79 SER A N 1
ATOM 637 C CA . SER A 1 79 ? -5.230 6.790 -4.756 1.00 76.50 79 SER A CA 1
ATOM 638 C C . SER A 1 79 ? -5.198 8.192 -5.359 1.00 76.50 79 SER A C 1
ATOM 640 O O . SER A 1 79 ? -4.903 8.364 -6.542 1.00 76.50 79 SER A O 1
ATOM 642 N N . SER A 1 80 ? -5.403 9.217 -4.533 1.00 73.06 80 SER A N 1
ATOM 643 C CA . SER A 1 80 ? -5.152 10.604 -4.935 1.00 73.06 80 SER A CA 1
ATOM 644 C C . SER A 1 80 ? -3.664 10.836 -5.240 1.00 73.06 80 SER A C 1
ATOM 646 O O . SER A 1 80 ? -2.793 10.098 -4.766 1.00 73.06 80 SER A O 1
ATOM 648 N N . THR A 1 81 ? -3.363 11.870 -6.031 1.00 65.75 81 THR A N 1
ATOM 649 C CA . THR A 1 81 ? -1.994 12.273 -6.406 1.00 65.75 81 THR A CA 1
ATOM 650 C C . THR A 1 81 ? -1.133 12.624 -5.186 1.00 65.75 81 THR A C 1
ATOM 652 O O . THR A 1 81 ? 0.071 12.390 -5.190 1.00 65.75 81 THR A O 1
ATOM 655 N N . GLU A 1 82 ? -1.761 13.104 -4.109 1.00 64.88 82 GLU A N 1
ATOM 656 C CA . GLU A 1 82 ? -1.127 13.384 -2.810 1.00 64.88 82 GLU A CA 1
ATOM 657 C C . GLU A 1 82 ? -1.277 12.229 -1.802 1.00 64.88 82 GLU A C 1
ATOM 659 O O . GLU A 1 82 ? -0.945 12.364 -0.626 1.00 64.88 82 GLU A O 1
ATOM 664 N N . GLY A 1 83 ? -1.795 11.081 -2.242 1.00 69.06 83 GLY A N 1
ATOM 665 C CA . GLY A 1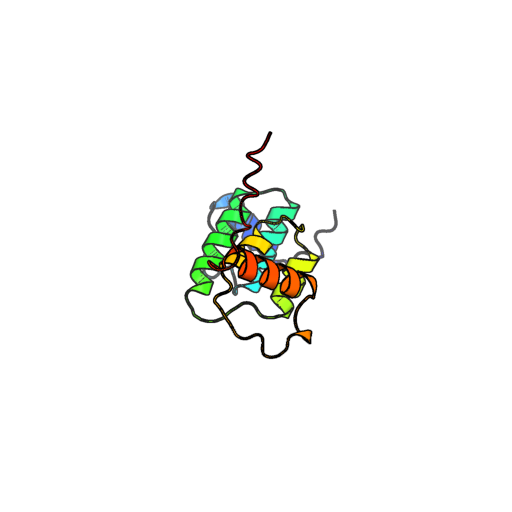 83 ? -2.105 9.955 -1.374 1.00 69.06 83 GLY A CA 1
ATOM 666 C C . GLY A 1 83 ? -0.861 9.402 -0.682 1.00 69.06 83 GLY A C 1
ATOM 667 O O . GLY A 1 83 ? 0.155 9.107 -1.319 1.00 69.06 83 GLY A O 1
ATOM 668 N N . THR A 1 84 ? -0.971 9.178 0.627 1.00 79.25 84 THR A N 1
ATOM 669 C CA . THR A 1 84 ? 0.078 8.604 1.485 1.00 79.25 84 THR A CA 1
ATOM 670 C C . THR A 1 84 ? 0.621 7.280 0.951 1.00 79.25 84 THR A C 1
ATOM 672 O O . THR A 1 84 ? 1.795 6.982 1.148 1.00 79.25 84 THR A O 1
ATOM 675 N N . LEU A 1 85 ? -0.192 6.507 0.221 1.00 79.81 85 LEU A N 1
ATOM 676 C CA . LEU A 1 85 ? 0.235 5.249 -0.389 1.00 79.81 85 LEU A CA 1
ATOM 677 C C . LEU A 1 85 ? 1.203 5.438 -1.572 1.00 79.81 85 LEU A C 1
ATOM 679 O O . LEU A 1 85 ? 2.149 4.663 -1.688 1.00 79.81 85 LEU A O 1
ATOM 683 N N . ARG A 1 86 ? 1.025 6.474 -2.412 1.00 86.62 86 ARG A N 1
ATOM 684 C CA . ARG A 1 86 ? 1.979 6.793 -3.499 1.00 86.62 86 ARG A CA 1
ATOM 685 C C . ARG A 1 86 ? 3.312 7.241 -2.926 1.00 86.62 86 ARG A C 1
ATOM 687 O O . ARG A 1 86 ? 4.350 6.747 -3.347 1.00 86.62 86 ARG A O 1
ATOM 694 N N . GLN A 1 87 ? 3.280 8.127 -1.931 1.00 84.56 87 GLN A N 1
ATOM 695 C CA . GLN A 1 87 ? 4.498 8.596 -1.264 1.00 84.56 87 GLN A CA 1
ATOM 696 C C . GLN A 1 87 ? 5.235 7.438 -0.583 1.00 84.56 87 GLN A C 1
ATOM 698 O O . GLN A 1 87 ? 6.431 7.273 -0.794 1.00 84.56 87 GLN A O 1
ATOM 703 N N . TYR A 1 88 ? 4.513 6.568 0.133 1.00 82.56 88 TYR A N 1
ATOM 704 C CA . TYR A 1 88 ? 5.094 5.368 0.735 1.00 82.56 88 TYR A CA 1
ATOM 705 C C . TYR A 1 88 ? 5.725 4.433 -0.310 1.00 82.56 88 TYR A C 1
ATOM 707 O O . TYR A 1 88 ? 6.833 3.936 -0.107 1.00 82.56 88 TYR A O 1
ATOM 715 N N . LEU A 1 89 ? 5.060 4.213 -1.449 1.00 84.62 89 LEU A N 1
ATOM 716 C CA . LEU A 1 89 ? 5.607 3.416 -2.550 1.00 84.62 89 LEU A CA 1
ATOM 717 C C . LEU A 1 89 ? 6.913 4.018 -3.096 1.00 84.62 89 LEU A C 1
ATOM 719 O O . LEU A 1 89 ? 7.875 3.285 -3.310 1.00 84.62 89 LEU A O 1
ATOM 723 N N . LEU A 1 90 ? 6.955 5.335 -3.307 1.00 84.69 90 LEU A N 1
ATOM 724 C CA . LEU A 1 90 ? 8.147 6.034 -3.797 1.00 84.69 90 LEU A CA 1
ATOM 725 C C . LEU A 1 90 ? 9.291 5.994 -2.776 1.00 84.69 90 LEU A C 1
ATOM 727 O O . LEU A 1 90 ? 10.439 5.775 -3.153 1.00 84.69 90 LEU A O 1
ATOM 731 N N . ASP A 1 91 ? 8.982 6.154 -1.490 1.00 80.94 91 ASP A N 1
ATOM 732 C CA . ASP A 1 91 ? 9.969 6.142 -0.404 1.00 80.94 91 ASP A CA 1
ATOM 733 C C . ASP A 1 91 ? 10.570 4.761 -0.161 1.00 80.94 91 ASP A C 1
ATOM 735 O O . ASP A 1 91 ? 11.747 4.632 0.176 1.00 80.94 91 ASP A O 1
ATOM 739 N N . THR A 1 92 ? 9.777 3.714 -0.374 1.00 77.31 92 THR A N 1
ATOM 740 C CA . THR A 1 92 ? 10.226 2.323 -0.253 1.00 77.31 92 THR A CA 1
ATOM 741 C C . THR A 1 92 ? 10.862 1.783 -1.537 1.00 77.31 92 THR A C 1
ATOM 743 O O . THR A 1 92 ? 11.405 0.672 -1.542 1.00 77.31 92 THR A O 1
ATOM 746 N N . TRP A 1 93 ? 10.858 2.554 -2.632 1.00 80.75 93 TRP A N 1
ATOM 747 C CA . TRP A 1 93 ? 11.474 2.146 -3.892 1.00 80.75 93 TRP A CA 1
ATOM 748 C C . TRP A 1 93 ? 13.004 2.238 -3.831 1.00 80.75 93 TRP A C 1
ATOM 750 O O . TRP A 1 93 ? 13.631 3.262 -4.103 1.00 80.75 93 TRP A O 1
ATOM 760 N N . THR A 1 94 ? 13.654 1.126 -3.500 1.00 66.56 94 THR A N 1
ATOM 761 C CA . THR A 1 94 ? 15.115 1.049 -3.401 1.00 66.56 94 THR A CA 1
ATOM 762 C C . THR A 1 94 ? 15.751 0.757 -4.756 1.00 66.56 94 THR A C 1
ATOM 764 O O . THR A 1 94 ? 15.831 -0.412 -5.111 1.00 66.56 94 THR A O 1
ATOM 767 N N . LYS A 1 95 ? 16.211 1.780 -5.500 1.00 64.75 95 LYS A N 1
ATOM 768 C CA . LYS A 1 95 ? 17.084 1.703 -6.709 1.00 64.75 95 LYS A CA 1
ATOM 769 C C . LYS A 1 95 ? 16.921 0.451 -7.598 1.00 64.75 95 LYS A C 1
ATOM 771 O O . LYS A 1 95 ? 17.895 -0.048 -8.160 1.00 64.75 95 LYS A O 1
ATOM 776 N N . LYS A 1 96 ? 15.713 -0.098 -7.699 1.00 69.31 96 LYS A N 1
ATOM 777 C CA . LYS A 1 96 ? 15.487 -1.340 -8.417 1.00 69.31 96 LYS A CA 1
ATOM 778 C C . LYS A 1 96 ? 15.475 -0.966 -9.881 1.00 69.31 96 LYS A C 1
ATOM 780 O O . LYS A 1 96 ? 14.782 -0.019 -10.257 1.00 69.31 96 LYS A O 1
ATOM 785 N N . GLU A 1 97 ? 16.262 -1.673 -10.678 1.00 71.75 97 GLU A N 1
ATOM 786 C CA . GLU A 1 97 ? 16.249 -1.452 -12.115 1.00 71.75 97 GLU A CA 1
ATOM 787 C C . GLU A 1 97 ? 14.859 -1.774 -12.656 1.00 71.75 97 GLU A C 1
ATOM 789 O O . GLU A 1 97 ? 14.304 -2.855 -12.437 1.00 71.75 97 GLU A O 1
ATOM 794 N N . ILE A 1 98 ? 14.285 -0.788 -13.335 1.00 80.62 98 ILE A N 1
ATOM 795 C CA . ILE A 1 98 ? 13.073 -0.954 -14.120 1.00 80.62 98 ILE A CA 1
ATOM 796 C C . ILE A 1 98 ? 13.523 -1.555 -15.448 1.00 80.62 98 ILE A C 1
ATOM 798 O O . ILE A 1 98 ? 14.055 -0.855 -16.304 1.00 80.62 98 ILE A O 1
ATOM 802 N N . THR A 1 99 ? 13.377 -2.872 -15.582 1.00 79.56 99 THR A N 1
ATOM 803 C CA . THR A 1 99 ? 13.798 -3.609 -16.785 1.00 79.56 99 THR A CA 1
ATOM 804 C C . THR A 1 99 ? 12.839 -3.403 -17.959 1.00 79.56 99 THR A C 1
ATOM 806 O O . THR A 1 99 ? 13.269 -3.417 -19.106 1.00 79.56 99 THR A O 1
ATOM 809 N N . ASP A 1 100 ? 11.555 -3.194 -17.667 1.00 86.06 100 ASP A N 1
ATOM 810 C CA . ASP A 1 100 ? 10.494 -2.953 -18.647 1.00 86.06 100 ASP A CA 1
ATOM 811 C C . ASP A 1 100 ? 9.679 -1.727 -18.206 1.00 86.06 100 ASP A C 1
ATOM 813 O O . ASP A 1 100 ? 8.791 -1.862 -17.361 1.00 86.06 100 ASP A O 1
ATOM 817 N N . PRO A 1 101 ? 10.028 -0.517 -18.681 1.00 84.06 101 PRO A N 1
ATOM 818 C CA . PRO A 1 101 ? 9.324 0.712 -18.321 1.00 84.06 101 PRO A CA 1
ATOM 819 C C . PRO A 1 101 ? 7.856 0.725 -18.755 1.00 84.06 101 PRO A C 1
ATOM 821 O O . PRO A 1 101 ? 7.030 1.276 -18.031 1.00 84.06 101 PRO A O 1
ATOM 824 N N . ASP A 1 102 ? 7.519 0.078 -19.873 1.00 88.38 102 ASP A N 1
ATOM 825 C CA . ASP A 1 102 ? 6.166 0.096 -20.444 1.00 88.38 102 ASP A CA 1
ATOM 826 C C . ASP A 1 102 ? 5.161 -0.693 -19.590 1.00 88.38 102 ASP A C 1
ATOM 828 O O . ASP A 1 102 ? 3.951 -0.483 -19.678 1.00 88.38 102 ASP A O 1
ATOM 832 N N . ALA A 1 103 ? 5.652 -1.570 -18.708 1.00 86.12 103 ALA A N 1
ATOM 833 C CA . ALA A 1 103 ? 4.823 -2.286 -17.747 1.00 86.12 103 ALA A CA 1
ATOM 834 C C . ALA A 1 103 ? 4.301 -1.401 -16.598 1.00 86.12 103 ALA A C 1
ATOM 836 O O . ALA A 1 103 ? 3.422 -1.841 -15.853 1.00 86.12 103 ALA A O 1
ATOM 837 N N . TYR A 1 104 ? 4.844 -0.193 -16.410 1.00 88.00 104 TYR A N 1
ATOM 838 C CA . TYR A 1 104 ? 4.522 0.681 -15.280 1.00 88.00 104 TYR A CA 1
ATOM 839 C C . TYR A 1 104 ? 3.673 1.888 -15.703 1.00 88.00 104 TYR A C 1
ATOM 841 O O . TYR A 1 104 ? 3.799 2.386 -16.820 1.00 88.00 104 TYR A O 1
ATOM 849 N N . PRO A 1 105 ? 2.854 2.447 -14.792 1.00 89.31 105 PRO A N 1
ATOM 850 C CA . PRO A 1 105 ? 2.142 3.688 -15.068 1.00 89.31 105 PRO A CA 1
ATOM 851 C C . PRO A 1 105 ? 3.110 4.842 -15.356 1.00 89.31 105 PRO A C 1
ATOM 853 O O . PRO A 1 105 ? 4.018 5.110 -14.568 1.00 89.31 105 PRO A O 1
ATOM 856 N N . ASN A 1 106 ? 2.848 5.619 -16.410 1.00 88.31 106 ASN A N 1
ATOM 857 C CA . ASN A 1 106 ? 3.650 6.806 -16.747 1.00 88.31 106 ASN A CA 1
ATOM 858 C C . ASN A 1 106 ? 3.763 7.806 -15.583 1.00 88.31 106 ASN A C 1
ATOM 860 O O . ASN A 1 106 ? 4.810 8.418 -15.383 1.00 88.31 106 ASN A O 1
ATOM 864 N N . GLN A 1 107 ? 2.694 7.950 -14.791 1.00 88.88 107 GLN A N 1
ATOM 865 C CA . GLN A 1 107 ? 2.694 8.810 -13.604 1.00 88.88 107 GLN A CA 1
ATOM 866 C C . GLN A 1 107 ? 3.696 8.321 -12.551 1.00 88.88 107 GLN A C 1
ATOM 868 O O . GLN A 1 107 ? 4.432 9.127 -11.992 1.00 88.88 107 GLN A O 1
ATOM 873 N N . PHE A 1 108 ? 3.784 7.006 -12.335 1.00 88.44 108 PHE A N 1
ATOM 874 C CA . PHE A 1 108 ? 4.753 6.419 -11.412 1.00 88.44 108 PHE A CA 1
ATOM 875 C C . PHE A 1 108 ? 6.191 6.679 -11.854 1.00 88.44 108 PHE A C 1
ATOM 877 O O . PHE A 1 108 ? 7.018 7.088 -11.042 1.00 88.44 108 PHE A O 1
ATOM 884 N N . LEU A 1 109 ? 6.486 6.493 -13.143 1.00 88.12 109 LEU A N 1
ATOM 885 C CA . LEU A 1 109 ? 7.819 6.759 -13.687 1.00 88.12 109 LEU A CA 1
ATOM 886 C C . LEU A 1 109 ? 8.212 8.234 -13.530 1.00 88.12 109 LEU A C 1
ATOM 888 O O . LEU A 1 109 ? 9.342 8.534 -13.143 1.00 88.12 109 LEU A O 1
ATOM 892 N N . GLY A 1 110 ? 7.270 9.147 -13.785 1.00 87.25 110 GLY A N 1
ATOM 893 C CA . GLY A 1 110 ? 7.466 10.582 -13.587 1.00 87.25 110 GLY A CA 1
ATOM 894 C C . GLY A 1 110 ? 7.735 10.941 -12.125 1.00 87.25 110 GLY A C 1
ATOM 895 O O . GLY A 1 110 ? 8.710 11.632 -11.828 1.00 87.25 110 GLY A O 1
ATOM 896 N N . ASP A 1 111 ? 6.922 10.426 -11.204 1.00 88.50 111 ASP A N 1
ATOM 897 C CA . ASP A 1 111 ? 7.089 10.663 -9.769 1.00 88.50 111 ASP A CA 1
ATOM 898 C C . ASP A 1 111 ? 8.411 10.091 -9.244 1.00 88.50 111 ASP A C 1
ATOM 900 O O . ASP A 1 111 ? 9.105 10.741 -8.459 1.00 88.50 111 ASP A O 1
ATOM 904 N N . LEU A 1 112 ? 8.803 8.902 -9.711 1.00 88.19 112 LEU A N 1
ATOM 905 C CA . LEU A 1 112 ? 10.063 8.264 -9.341 1.00 88.19 112 LEU A CA 1
ATOM 906 C C . LEU A 1 112 ? 11.270 9.071 -9.828 1.00 88.19 112 LEU A C 1
ATOM 908 O O . LEU A 1 112 ? 12.229 9.265 -9.074 1.00 88.19 112 LEU A O 1
ATOM 912 N N . LEU A 1 113 ? 11.226 9.571 -11.066 1.00 85.44 113 LEU A N 1
ATOM 913 C CA . LEU A 1 113 ? 12.265 10.443 -11.607 1.00 85.44 113 LEU A CA 1
ATOM 914 C C . LEU A 1 113 ? 12.373 11.726 -10.779 1.00 85.44 113 LEU A C 1
ATOM 916 O O . LEU A 1 113 ? 13.463 12.065 -10.319 1.00 85.44 113 LEU A O 1
ATOM 920 N N . ASN A 1 114 ? 11.246 12.391 -10.520 1.00 86.94 114 ASN A N 1
ATOM 921 C CA . ASN A 1 114 ? 11.198 13.607 -9.712 1.00 86.94 114 ASN A CA 1
ATOM 922 C C . ASN A 1 114 ? 11.760 13.370 -8.304 1.00 86.94 114 ASN A C 1
ATOM 924 O O . ASN A 1 114 ? 12.613 14.129 -7.848 1.00 86.94 114 ASN A O 1
ATOM 928 N N . ARG A 1 115 ? 11.369 12.273 -7.642 1.00 83.19 115 ARG A N 1
ATOM 929 C CA . ARG A 1 115 ? 11.880 11.896 -6.315 1.00 83.19 115 ARG A CA 1
ATOM 930 C C . ARG A 1 115 ? 13.387 11.639 -6.337 1.00 83.19 115 ARG A C 1
ATOM 932 O O . ARG A 1 115 ? 14.098 12.069 -5.432 1.00 83.19 115 ARG A O 1
ATOM 939 N N . THR A 1 116 ? 13.886 10.980 -7.381 1.00 81.50 116 THR A N 1
ATOM 940 C CA . THR A 1 116 ? 15.320 10.698 -7.552 1.00 81.50 116 THR A CA 1
ATOM 941 C C . THR A 1 116 ? 16.123 11.979 -7.780 1.00 81.50 116 THR A C 1
ATOM 943 O O . THR A 1 116 ? 17.201 12.136 -7.207 1.00 81.50 116 THR A O 1
ATOM 946 N N . LEU A 1 117 ? 15.589 12.918 -8.568 1.00 79.81 117 LEU A N 1
ATOM 947 C CA . LEU A 1 117 ? 16.197 14.229 -8.797 1.00 79.81 117 LEU A CA 1
ATOM 948 C C . LEU A 1 117 ? 16.216 15.070 -7.515 1.00 79.81 117 LEU A C 1
ATOM 950 O O . LEU A 1 117 ? 17.255 15.636 -7.189 1.00 79.81 117 LEU A O 1
ATOM 954 N N . SER A 1 118 ? 15.119 15.096 -6.749 1.00 79.38 118 SER A N 1
ATOM 955 C CA . SER A 1 118 ? 15.043 15.819 -5.470 1.00 79.38 118 SER A CA 1
ATOM 956 C C . SER A 1 118 ? 15.974 15.252 -4.395 1.00 79.38 118 SER A C 1
ATOM 958 O O . SER A 1 118 ? 16.506 16.007 -3.586 1.00 79.38 118 SER A O 1
ATOM 960 N N . ASN A 1 119 ? 16.202 13.937 -4.395 1.00 70.25 119 ASN A N 1
ATOM 961 C CA . ASN A 1 119 ? 17.112 13.272 -3.458 1.00 70.25 119 ASN A CA 1
ATOM 962 C C . ASN A 1 119 ? 18.577 13.270 -3.934 1.00 70.25 119 ASN A C 1
ATOM 964 O O . ASN A 1 119 ? 19.459 12.793 -3.215 1.00 70.25 119 ASN A O 1
ATOM 968 N N . SER A 1 120 ? 18.858 13.789 -5.133 1.00 64.56 120 SER A N 1
ATOM 969 C CA . SER A 1 120 ? 20.217 13.894 -5.656 1.00 64.56 120 SER A CA 1
ATOM 970 C C . SER A 1 120 ? 20.960 15.056 -4.984 1.00 64.56 120 SER A C 1
ATOM 972 O O . SER A 1 120 ? 20.546 16.210 -5.116 1.00 64.56 120 SER A O 1
ATOM 974 N N . PRO A 1 121 ? 22.109 14.816 -4.323 1.00 59.25 121 PRO A N 1
ATOM 975 C CA . PRO A 1 121 ? 22.899 15.882 -3.702 1.00 59.25 121 PRO A CA 1
ATOM 976 C C . PRO A 1 121 ? 23.485 16.876 -4.721 1.00 59.25 121 PRO A C 1
ATOM 978 O O . PRO A 1 121 ? 23.978 17.931 -4.329 1.00 59.25 121 PRO A O 1
ATOM 981 N N . PHE A 1 122 ? 23.422 16.556 -6.017 1.00 55.56 122 PHE A N 1
ATOM 982 C CA . PHE A 1 122 ? 23.977 17.352 -7.112 1.00 55.56 122 PHE A CA 1
ATOM 983 C C . PHE A 1 122 ? 23.005 18.400 -7.675 1.00 55.56 122 PHE A C 1
ATOM 985 O O . PHE A 1 122 ? 23.420 19.238 -8.470 1.00 55.56 122 PHE A O 1
ATOM 992 N N . LEU A 1 123 ? 21.731 18.371 -7.268 1.00 49.81 123 LEU A N 1
ATOM 993 C CA . LEU A 1 123 ? 20.688 19.292 -7.730 1.00 49.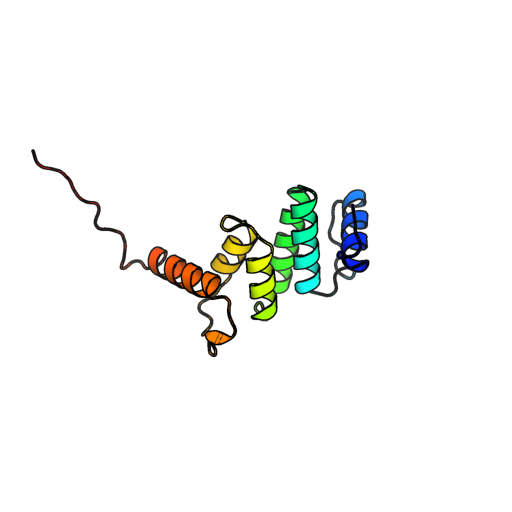81 123 LEU A CA 1
ATOM 994 C C . LEU A 1 123 ? 19.959 19.930 -6.540 1.00 49.81 123 LEU A C 1
ATOM 996 O O . LEU A 1 123 ? 18.733 19.944 -6.476 1.00 49.81 123 LEU A O 1
ATOM 1000 N N . LYS A 1 124 ? 20.700 20.504 -5.584 1.00 45.62 124 LYS A N 1
ATOM 1001 C CA . LYS A 1 124 ? 20.103 21.589 -4.795 1.00 45.62 124 LYS A CA 1
ATOM 1002 C C . LYS A 1 124 ? 19.925 22.771 -5.751 1.00 45.62 124 LYS A C 1
ATOM 1004 O O . LYS A 1 124 ? 20.917 23.145 -6.380 1.00 45.62 124 LYS A O 1
ATOM 1009 N N . PRO A 1 125 ? 18.719 23.355 -5.894 1.00 42.91 125 PRO A N 1
ATOM 1010 C CA . PRO A 1 125 ? 18.587 24.592 -6.641 1.00 42.91 125 PRO A CA 1
ATOM 1011 C C . PRO A 1 125 ? 19.571 25.578 -6.026 1.00 42.91 125 PRO A C 1
ATOM 1013 O O . PRO A 1 125 ? 19.586 25.758 -4.804 1.00 42.91 125 PRO A O 1
ATOM 1016 N N . ALA A 1 126 ? 20.438 26.146 -6.865 1.00 47.53 126 ALA A N 1
ATOM 1017 C CA . ALA A 1 126 ? 21.213 27.309 -6.490 1.00 47.53 126 ALA A CA 1
ATOM 1018 C C . ALA A 1 126 ? 20.199 28.295 -5.918 1.00 47.53 126 ALA A C 1
ATOM 1020 O O . ALA A 1 126 ? 19.322 28.770 -6.642 1.00 47.53 126 ALA A O 1
ATOM 1021 N N . ALA A 1 127 ? 20.247 28.497 -4.600 1.00 45.66 127 ALA A N 1
ATOM 1022 C CA . ALA A 1 127 ? 19.529 29.579 -3.975 1.00 45.66 127 ALA A CA 1
ATOM 1023 C C . ALA A 1 127 ? 19.925 30.809 -4.784 1.00 45.66 127 ALA A C 1
ATOM 1025 O O . ALA A 1 127 ? 21.107 31.154 -4.845 1.00 45.66 127 ALA A O 1
ATOM 1026 N N . LEU A 1 128 ? 18.956 31.383 -5.496 1.00 46.53 128 LEU A N 1
ATOM 1027 C CA . LEU A 1 128 ? 19.098 32.699 -6.080 1.00 46.53 128 LEU A CA 1
ATOM 1028 C C . LEU A 1 128 ? 19.348 33.620 -4.890 1.00 46.53 128 LEU A C 1
ATOM 1030 O O . LEU A 1 128 ? 18.424 34.058 -4.211 1.00 46.53 128 LEU A O 1
ATOM 1034 N N . SER A 1 129 ? 20.634 33.818 -4.609 1.00 46.47 129 SER A N 1
ATOM 1035 C CA . SER A 1 129 ? 21.189 34.931 -3.867 1.00 46.47 129 SER A CA 1
ATOM 1036 C C . SER A 1 129 ? 20.798 36.180 -4.641 1.00 46.47 129 SER A C 1
ATOM 1038 O O . SER A 1 129 ? 21.566 36.697 -5.446 1.00 46.47 129 SER A O 1
ATOM 1040 N N . GLY A 1 130 ? 19.555 36.612 -4.451 1.00 43.47 130 GLY A N 1
ATOM 1041 C CA . GLY A 1 130 ? 19.086 37.936 -4.813 1.00 43.47 130 GLY A CA 1
ATOM 1042 C C . GLY A 1 130 ? 19.552 38.929 -3.761 1.00 43.47 130 GLY A C 1
ATOM 1043 O O . GLY A 1 130 ? 18.724 39.541 -3.103 1.00 43.47 130 GLY A O 1
ATOM 1044 N N . ASP A 1 131 ? 20.870 39.041 -3.598 1.00 47.41 131 ASP A N 1
ATOM 1045 C CA . ASP A 1 131 ? 21.512 40.216 -3.019 1.00 47.41 131 ASP A CA 1
ATOM 1046 C C . ASP A 1 131 ? 22.026 41.050 -4.188 1.00 47.41 131 ASP A C 1
ATOM 1048 O O . ASP A 1 131 ? 23.009 40.668 -4.822 1.00 47.41 131 ASP A O 1
ATOM 1052 N N . THR A 1 132 ? 21.303 42.132 -4.491 1.00 49.38 132 THR A N 1
ATOM 1053 C CA . THR A 1 132 ? 21.666 43.419 -5.138 1.00 49.38 132 THR A CA 1
ATOM 1054 C C . THR A 1 132 ? 20.391 43.952 -5.811 1.00 49.38 132 THR A C 1
ATOM 1056 O O . THR A 1 132 ? 19.826 43.279 -6.665 1.00 49.38 132 THR A O 1
ATOM 1059 N N . LEU A 1 133 ? 19.812 45.099 -5.448 1.00 46.94 133 LEU A N 1
ATOM 1060 C CA . LEU A 1 133 ? 20.328 46.376 -4.935 1.00 46.94 133 LEU A CA 1
ATOM 1061 C C . LEU A 1 133 ? 19.352 47.004 -3.929 1.00 46.94 133 LEU A C 1
ATOM 1063 O O . LEU A 1 133 ? 18.129 46.822 -4.121 1.00 46.94 133 LEU A O 1
#

Radius of gyration: 18.27 Å; chains: 1; bounding box: 48×62×38 Å

pLDDT: mean 76.44, std 14.01, range [38.28, 91.0]

Foldseek 3Di:
DDPPPQDPLLVVQVVVCVVVVARDPPSQPDL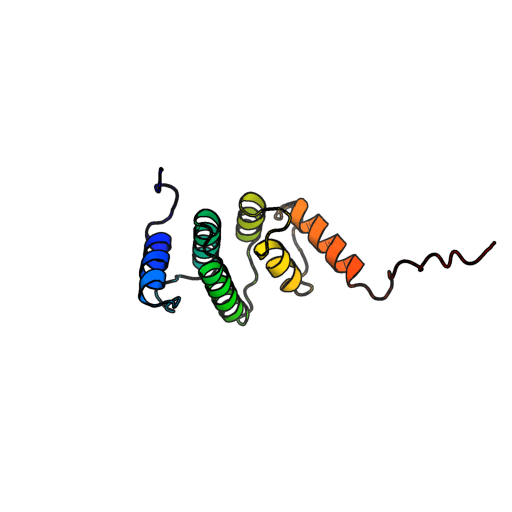LSLVSNLLVCVVVVNVSSVVRSLVVNVVRVVPPDADFQVRQVVCVVRADPPGPVLVSNLVSDDPDDPPDPVSHDPSSVVVNVVSVLVPDPVDDPPPPPPPDD

Secondary structure (DSSP, 8-state):
---TTS-HHHHHHHHHHHHHSS--BTTB-SHHHHHHHHHHHHHTT-HHHHHHHHHHHHHHHTSS-PPPHHHHHHHHHHS-TT-HHHHHHHHH--S---S-GGGS-HHHHHHHHHHHHHT-TT-----------

Sequence (133 aa):
LEVDDVKHSTFGVFVNWLYTQQIVAGKVSGRSHLMDVWLLADRFMVPSLQNAALVSLDRLLTYRDWFTPAAIQLIYENSSTEGTLRQYLLDTWTKKEITDPDAYPNQFLGDLLNRTLSNSPFLKPAALSGDTL

Organism: NCBI:txid45428

InterPro domains:
  IPR011333 SKP1/BTB/POZ domain superfamily [G3DSA:3.30.710.10] (1-96)